Protein AF-A0A3D5M4T2-F1 (afdb_monomer_lite)

Structure (mmCIF, N/CA/C/O backbone):
data_AF-A0A3D5M4T2-F1
#
_entry.id   AF-A0A3D5M4T2-F1
#
loop_
_atom_site.group_PDB
_atom_site.id
_atom_site.type_symbol
_atom_site.label_atom_id
_atom_site.label_alt_id
_atom_site.label_comp_id
_atom_site.label_asym_id
_atom_site.label_entity_id
_atom_site.label_seq_id
_atom_site.pdbx_PDB_ins_code
_atom_site.Cartn_x
_atom_site.Cartn_y
_atom_site.Cartn_z
_atom_site.occupancy
_atom_site.B_iso_or_equiv
_atom_site.auth_seq_id
_atom_site.auth_comp_id
_atom_site.auth_asym_id
_atom_site.auth_atom_id
_atom_site.pdbx_PDB_model_num
ATOM 1 N N . MET A 1 1 ? -0.576 -13.511 14.371 1.00 52.09 1 MET A N 1
ATOM 2 C CA . MET A 1 1 ? -0.585 -13.101 12.954 1.00 52.09 1 MET A CA 1
ATOM 3 C C . MET A 1 1 ? -0.283 -14.323 12.122 1.00 52.09 1 MET A C 1
ATOM 5 O O . MET A 1 1 ? 0.607 -15.081 12.500 1.00 52.09 1 MET A O 1
ATOM 9 N N . LEU A 1 2 ? -1.062 -14.560 11.071 1.00 54.88 2 LEU A N 1
ATOM 10 C CA . LEU A 1 2 ? -0.732 -15.597 10.096 1.00 54.88 2 LEU A CA 1
ATOM 11 C C . LEU A 1 2 ? 0.499 -15.147 9.285 1.00 54.88 2 LEU A C 1
ATOM 13 O O . LEU A 1 2 ? 0.711 -13.941 9.142 1.00 54.88 2 LEU A O 1
ATOM 17 N N . PRO A 1 3 ? 1.316 -16.069 8.745 1.00 65.94 3 PRO A N 1
ATOM 18 C CA . PRO A 1 3 ? 2.359 -15.704 7.790 1.00 65.94 3 PRO A CA 1
ATOM 19 C C . PRO A 1 3 ? 1.747 -14.878 6.650 1.00 65.94 3 PRO A C 1
ATOM 21 O O . PRO A 1 3 ? 0.734 -15.295 6.091 1.00 65.94 3 PRO A O 1
ATOM 24 N N . GLY A 1 4 ? 2.331 -13.718 6.340 1.00 76.00 4 GLY A N 1
ATOM 25 C CA . GLY A 1 4 ? 1.833 -12.801 5.308 1.00 76.00 4 GLY A CA 1
ATOM 26 C C . GLY A 1 4 ? 0.813 -11.758 5.778 1.00 76.00 4 GLY A C 1
ATOM 27 O O . GLY A 1 4 ? 0.357 -10.962 4.968 1.00 76.00 4 GLY A O 1
ATOM 28 N N . GLU A 1 5 ? 0.468 -11.702 7.067 1.00 87.38 5 GLU A N 1
ATOM 29 C CA . GLU A 1 5 ? -0.221 -10.528 7.611 1.00 87.38 5 GLU A CA 1
ATOM 30 C C . GLU A 1 5 ? 0.780 -9.454 8.050 1.00 87.38 5 GLU A C 1
ATOM 32 O O . GLU A 1 5 ? 1.800 -9.749 8.678 1.00 87.38 5 GLU A O 1
ATOM 37 N N . SER A 1 6 ? 0.472 -8.194 7.759 1.00 87.50 6 SER A N 1
ATOM 38 C CA . SER A 1 6 ? 1.269 -7.041 8.181 1.00 87.50 6 SER A CA 1
ATOM 39 C C . SER A 1 6 ? 0.376 -5.971 8.795 1.00 87.50 6 SER A C 1
ATOM 41 O O . SER A 1 6 ? -0.687 -5.647 8.261 1.00 87.50 6 SER A O 1
ATOM 43 N N . ILE A 1 7 ? 0.811 -5.420 9.930 1.00 90.31 7 ILE A N 1
ATOM 44 C CA . ILE A 1 7 ? 0.190 -4.231 10.516 1.00 90.31 7 ILE A CA 1
ATOM 45 C C . ILE A 1 7 ? 0.591 -3.046 9.644 1.00 90.31 7 ILE A C 1
ATOM 47 O O . ILE A 1 7 ? 1.777 -2.778 9.481 1.00 90.31 7 ILE A O 1
ATOM 51 N N . LEU A 1 8 ? -0.402 -2.358 9.090 1.00 89.12 8 LEU A N 1
ATOM 52 C CA . LEU A 1 8 ? -0.186 -1.185 8.248 1.00 89.12 8 LEU A CA 1
ATOM 53 C C . LEU A 1 8 ? -0.033 0.083 9.088 1.00 89.12 8 LEU A C 1
ATOM 55 O O . LEU A 1 8 ? 0.817 0.921 8.813 1.00 89.12 8 LEU A O 1
ATOM 59 N N . GLY A 1 9 ? -0.873 0.228 10.112 1.00 87.81 9 GLY A N 1
ATOM 60 C CA . GLY A 1 9 ? -0.926 1.426 10.937 1.00 87.81 9 GLY A CA 1
ATOM 61 C C . GLY A 1 9 ? -2.236 1.544 11.704 1.00 87.81 9 GLY A C 1
ATOM 62 O O . GLY A 1 9 ? -3.040 0.609 11.745 1.00 87.81 9 GLY A O 1
ATOM 63 N N . VAL A 1 10 ? -2.437 2.708 12.317 1.00 89.12 10 VAL A N 1
ATOM 64 C CA . VAL A 1 10 ? -3.618 3.030 13.126 1.00 89.12 10 VAL A CA 1
ATOM 65 C C . VAL A 1 10 ? -4.400 4.168 12.460 1.00 89.12 10 VAL A C 1
ATOM 67 O O . VAL A 1 10 ? -3.805 5.083 11.893 1.00 89.12 10 VAL A O 1
ATOM 70 N N . SER A 1 11 ? -5.731 4.121 12.499 1.00 87.88 11 SER A N 1
ATOM 71 C CA . SER A 1 11 ? -6.603 5.216 12.056 1.00 87.88 11 SER A CA 1
ATOM 72 C C . SER A 1 11 ? -6.273 6.531 12.757 1.00 87.88 11 SER A C 1
ATOM 74 O O . SER A 1 11 ? -5.765 6.553 13.879 1.00 87.88 11 SER A O 1
ATOM 76 N N . GLN A 1 12 ? -6.587 7.648 12.100 1.00 83.00 12 GLN A N 1
ATOM 77 C CA . GLN A 1 12 ? -6.305 8.985 12.636 1.00 83.00 12 GLN A CA 1
ATOM 78 C C . GLN A 1 12 ? -6.991 9.230 13.992 1.00 83.00 12 GLN A C 1
ATOM 80 O O . GLN A 1 12 ? -6.431 9.874 14.875 1.00 83.00 12 GLN A O 1
ATOM 85 N N . ASP A 1 13 ? -8.188 8.673 14.171 1.00 88.25 13 ASP A N 1
ATOM 86 C CA . ASP A 1 13 ? -8.953 8.706 15.423 1.00 88.25 13 ASP A CA 1
ATOM 87 C C . ASP A 1 13 ? -8.462 7.695 16.483 1.00 88.25 13 ASP A C 1
ATOM 89 O O . ASP A 1 13 ? -9.030 7.616 17.569 1.00 88.25 13 ASP A O 1
ATOM 93 N N . GLN A 1 14 ? -7.410 6.925 16.183 1.00 88.81 14 GLN A N 1
ATOM 94 C CA . GLN A 1 14 ? -6.809 5.891 17.035 1.00 88.81 14 GLN A CA 1
ATOM 95 C C . GLN A 1 14 ? -7.740 4.731 17.423 1.00 88.81 14 GLN A C 1
ATOM 97 O O . GLN A 1 14 ? -7.434 3.938 18.318 1.00 88.81 14 GLN A O 1
ATOM 102 N N . THR A 1 15 ? -8.873 4.590 16.737 1.00 92.06 15 THR A N 1
ATOM 103 C CA . THR A 1 15 ? -9.872 3.559 17.049 1.00 92.06 15 THR A CA 1
ATOM 104 C C . THR A 1 15 ? -9.650 2.246 16.308 1.00 92.06 15 THR A C 1
ATOM 106 O O . THR A 1 15 ? -10.205 1.226 16.706 1.00 92.06 15 THR A O 1
ATOM 109 N N . THR A 1 16 ? -8.850 2.246 15.240 1.00 93.38 16 THR A N 1
ATOM 110 C CA . THR A 1 16 ? -8.720 1.106 14.328 1.00 93.38 16 THR A CA 1
ATOM 111 C C . THR A 1 16 ? -7.259 0.801 14.021 1.00 93.38 16 THR A C 1
ATOM 113 O O . THR A 1 16 ? -6.535 1.673 13.557 1.00 93.38 16 THR A O 1
ATOM 116 N N . ILE A 1 17 ? -6.830 -0.449 14.196 1.00 93.50 17 ILE A N 1
ATOM 117 C CA . ILE A 1 17 ? -5.589 -0.973 13.606 1.00 93.50 17 ILE A CA 1
ATOM 118 C C . ILE A 1 17 ? -5.924 -1.608 12.259 1.00 93.50 17 ILE A C 1
ATOM 120 O O . ILE A 1 17 ? -6.781 -2.491 12.179 1.00 93.50 17 ILE A O 1
ATOM 124 N N . TRP A 1 18 ? -5.220 -1.194 11.210 1.00 93.06 18 TRP A N 1
ATOM 125 C CA . TRP A 1 18 ? -5.350 -1.764 9.874 1.00 93.06 18 TRP A CA 1
ATOM 126 C C . TRP A 1 18 ? -4.336 -2.887 9.659 1.00 93.06 18 TRP A C 1
ATOM 128 O O . TRP A 1 18 ? -3.140 -2.725 9.907 1.00 93.06 18 TRP A O 1
ATOM 138 N N . ILE A 1 19 ? -4.825 -4.030 9.180 1.00 92.75 19 ILE A N 1
ATOM 139 C CA . ILE A 1 19 ? -4.025 -5.219 8.881 1.00 92.75 19 ILE A CA 1
ATOM 140 C C . ILE A 1 19 ? -4.235 -5.587 7.416 1.00 92.75 19 ILE A C 1
ATOM 142 O O . ILE A 1 19 ? -5.376 -5.723 6.968 1.00 92.75 19 ILE A O 1
ATOM 146 N N . ALA A 1 20 ? -3.135 -5.777 6.693 1.00 91.75 20 ALA A N 1
ATOM 147 C CA . ALA A 1 20 ? -3.128 -6.315 5.340 1.00 91.75 20 ALA A CA 1
ATOM 148 C C . ALA A 1 20 ? -2.763 -7.797 5.350 1.00 91.75 20 ALA A C 1
ATOM 150 O O . ALA A 1 20 ? -1.837 -8.194 6.052 1.00 91.75 20 ALA A O 1
ATOM 151 N N . ASP A 1 21 ? -3.449 -8.591 4.535 1.00 89.69 21 ASP A N 1
ATOM 152 C CA . ASP A 1 21 ? -3.005 -9.924 4.133 1.00 89.69 21 ASP A CA 1
ATOM 153 C C . ASP A 1 21 ? -2.340 -9.815 2.757 1.00 89.69 21 ASP A C 1
ATOM 155 O O . ASP A 1 21 ? -3.014 -9.663 1.737 1.00 89.69 21 ASP A O 1
ATOM 159 N N . SER A 1 22 ? -1.007 -9.850 2.743 1.00 80.94 22 SER A N 1
ATOM 160 C CA . SER A 1 22 ? -0.182 -9.715 1.539 1.00 80.94 22 SER A CA 1
ATOM 161 C C . SER A 1 22 ? -0.023 -11.026 0.766 1.00 80.94 22 SER A C 1
ATOM 163 O O . SER A 1 22 ? 0.652 -11.054 -0.265 1.00 80.94 22 SER A O 1
ATOM 165 N N . ARG A 1 23 ? -0.677 -12.113 1.200 1.00 83.12 23 ARG A N 1
ATOM 166 C CA . ARG A 1 23 ? -0.794 -13.350 0.414 1.00 83.12 23 ARG A CA 1
ATOM 167 C C . ARG A 1 23 ? -1.804 -13.138 -0.706 1.00 83.12 23 ARG A C 1
ATOM 169 O O . ARG A 1 23 ? -2.937 -13.617 -0.653 1.00 83.12 23 ARG A O 1
ATOM 176 N N . ILE A 1 24 ? -1.387 -12.398 -1.723 1.00 76.81 24 ILE A N 1
ATOM 177 C CA . ILE A 1 24 ? -2.196 -12.185 -2.916 1.00 76.81 24 ILE A CA 1
ATOM 178 C C . ILE A 1 24 ? -2.269 -13.519 -3.658 1.00 76.81 24 ILE A C 1
ATOM 180 O O . ILE A 1 24 ? -1.273 -14.031 -4.171 1.00 76.81 24 ILE A O 1
ATOM 184 N N . GLU A 1 25 ? -3.459 -14.114 -3.668 1.00 74.56 25 GLU A N 1
ATOM 185 C CA . GLU A 1 25 ? -3.706 -15.360 -4.383 1.00 74.56 25 GLU A CA 1
ATOM 186 C C . GLU A 1 25 ? -3.560 -15.133 -5.891 1.00 74.56 25 GLU A C 1
ATOM 188 O O . GLU A 1 25 ? -4.118 -14.186 -6.457 1.00 74.56 25 GLU A O 1
ATOM 193 N N . ARG A 1 26 ? -2.832 -16.039 -6.553 1.00 68.06 26 ARG A N 1
ATOM 194 C CA . ARG A 1 26 ? -2.628 -15.994 -8.003 1.00 68.06 26 ARG A CA 1
ATOM 195 C C . ARG A 1 26 ? -3.978 -15.926 -8.727 1.00 68.06 26 ARG A C 1
ATOM 197 O O . ARG A 1 26 ? -4.850 -16.757 -8.483 1.00 68.06 26 ARG A O 1
ATOM 204 N N . GLY A 1 27 ? -4.129 -14.950 -9.621 1.00 67.19 27 GLY A N 1
ATOM 205 C CA . GLY A 1 27 ? -5.331 -14.764 -10.439 1.00 67.19 27 GLY A CA 1
ATOM 206 C C . GLY A 1 27 ? -6.498 -14.058 -9.741 1.00 67.19 27 GLY A C 1
ATOM 207 O O . GLY A 1 27 ? -7.514 -13.823 -10.387 1.00 67.19 27 GLY A O 1
ATOM 208 N N . LYS A 1 28 ? -6.385 -13.704 -8.451 1.00 75.25 28 LYS A N 1
ATOM 209 C CA . LYS A 1 28 ? -7.388 -12.857 -7.782 1.00 75.25 28 LYS A CA 1
ATOM 210 C C . LYS A 1 28 ? -7.025 -11.375 -7.785 1.00 75.25 28 LYS A C 1
ATOM 212 O O . LYS A 1 28 ? -7.935 -10.560 -7.712 1.00 75.25 28 LYS A O 1
ATOM 217 N N . ASN A 1 29 ? -5.730 -11.045 -7.865 1.00 80.94 29 ASN A N 1
ATOM 218 C CA . ASN A 1 29 ? -5.187 -9.676 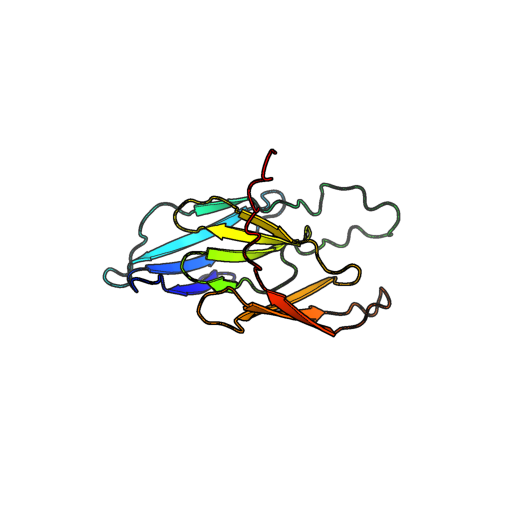-7.905 1.00 80.94 29 ASN A CA 1
ATOM 219 C C . ASN A 1 29 ? -5.876 -8.735 -6.905 1.00 80.94 29 ASN A C 1
ATOM 221 O O . ASN A 1 29 ? -6.165 -7.582 -7.204 1.00 80.94 29 ASN A O 1
ATOM 225 N N . GLU A 1 30 ? -6.175 -9.251 -5.715 1.00 87.44 30 GLU A N 1
ATOM 226 C CA . GLU A 1 30 ? -6.861 -8.517 -4.661 1.00 87.44 30 GLU A CA 1
ATOM 227 C C . GLU A 1 30 ? -5.972 -8.470 -3.424 1.00 87.44 30 GLU A C 1
ATOM 229 O O . GLU A 1 30 ? -5.412 -9.485 -2.999 1.00 87.44 30 GLU A O 1
ATOM 234 N N . LEU A 1 31 ? -5.875 -7.290 -2.822 1.00 88.88 31 LEU A N 1
ATOM 235 C CA . LEU A 1 31 ? -5.310 -7.127 -1.495 1.00 88.88 31 LEU A CA 1
ATOM 236 C C . LEU A 1 31 ? -6.447 -7.150 -0.475 1.00 88.88 31 LEU A C 1
ATOM 238 O O . LEU A 1 31 ? -7.428 -6.410 -0.591 1.00 88.88 31 LEU A O 1
ATOM 242 N N . ARG A 1 32 ? -6.322 -8.004 0.540 1.00 91.69 32 ARG A N 1
ATOM 243 C CA . ARG A 1 32 ? -7.317 -8.122 1.608 1.00 91.69 32 ARG A CA 1
ATOM 244 C C . ARG A 1 32 ? -6.889 -7.286 2.800 1.00 91.69 32 ARG A C 1
ATOM 246 O O . ARG A 1 32 ? -5.820 -7.507 3.362 1.00 91.69 32 ARG A O 1
ATOM 253 N N . ILE A 1 33 ? -7.749 -6.362 3.206 1.00 92.56 33 ILE A N 1
ATOM 254 C CA . ILE A 1 33 ? -7.535 -5.469 4.342 1.00 92.56 33 ILE A CA 1
ATOM 255 C C . ILE A 1 33 ? -8.630 -5.696 5.378 1.00 92.56 33 ILE A C 1
ATOM 257 O O . ILE A 1 33 ? -9.809 -5.810 5.045 1.00 92.56 33 ILE A O 1
ATOM 261 N N . ARG A 1 34 ? -8.257 -5.725 6.655 1.00 92.62 34 ARG A N 1
ATOM 262 C CA . ARG A 1 34 ? -9.210 -5.761 7.767 1.00 92.62 34 ARG A CA 1
ATOM 263 C C . ARG A 1 34 ? -8.844 -4.738 8.829 1.00 92.62 34 ARG A C 1
ATOM 265 O O . ARG A 1 34 ? -7.671 -4.557 9.146 1.00 92.62 34 ARG A O 1
ATOM 272 N N . GLY A 1 35 ? -9.864 -4.100 9.390 1.00 93.19 35 GLY A N 1
ATOM 273 C CA . GLY A 1 35 ? -9.726 -3.235 10.556 1.00 93.19 35 GLY A CA 1
ATOM 274 C C . GLY A 1 35 ? -10.014 -4.003 11.843 1.00 93.19 35 GLY A C 1
ATOM 275 O O . GLY A 1 35 ? -10.898 -4.870 11.872 1.00 93.19 35 GLY A O 1
ATOM 276 N N . ILE A 1 36 ? -9.275 -3.676 12.898 1.00 94.12 36 ILE A N 1
ATOM 277 C CA . ILE A 1 36 ? -9.477 -4.169 14.262 1.00 94.12 36 ILE A CA 1
ATOM 278 C C . ILE A 1 36 ? -9.727 -2.980 15.186 1.00 94.12 36 ILE A C 1
ATOM 280 O O . ILE A 1 36 ? -8.896 -2.079 15.242 1.00 94.12 36 ILE A O 1
ATOM 284 N N . ASP A 1 37 ? -10.846 -2.992 15.910 1.00 94.12 37 ASP A N 1
ATOM 285 C CA . ASP A 1 37 ? -11.160 -2.000 16.937 1.00 94.12 37 ASP A CA 1
ATOM 286 C C . ASP A 1 37 ? -10.133 -2.118 18.067 1.00 94.12 37 ASP A C 1
ATOM 288 O O . ASP A 1 37 ? -9.938 -3.198 18.630 1.00 94.12 37 ASP A O 1
ATOM 292 N N . THR A 1 38 ? -9.463 -1.018 18.396 1.00 92.31 38 THR A N 1
ATOM 293 C CA . THR A 1 38 ? -8.397 -0.985 19.407 1.00 92.31 38 THR A CA 1
ATOM 294 C C . THR A 1 38 ? -8.907 -1.178 20.832 1.00 92.31 38 THR A C 1
ATOM 296 O O . THR A 1 38 ? -8.142 -1.589 21.701 1.00 92.31 38 THR A O 1
ATOM 299 N N . ARG A 1 39 ? -10.191 -0.911 21.084 1.00 91.44 39 ARG A N 1
ATOM 300 C CA . ARG A 1 39 ? -10.828 -1.005 22.404 1.00 91.44 39 ARG A CA 1
ATOM 301 C C . ARG A 1 39 ? -11.346 -2.411 22.663 1.00 91.44 39 ARG A C 1
ATOM 303 O O . ARG A 1 39 ? -11.227 -2.915 23.775 1.00 91.44 39 ARG A O 1
ATOM 310 N N . GLU A 1 40 ? -11.921 -3.038 21.639 1.00 91.19 40 GLU A N 1
ATOM 311 C CA . GLU A 1 40 ? -12.536 -4.366 21.760 1.00 91.19 40 GLU A CA 1
ATOM 312 C C . GLU A 1 40 ? -11.640 -5.512 21.276 1.00 91.19 40 GLU A C 1
ATOM 314 O O . GLU A 1 40 ? -11.913 -6.674 21.580 1.00 91.19 40 GLU A O 1
ATOM 319 N N . GLY A 1 41 ? -10.603 -5.218 20.485 1.00 87.75 41 GLY A N 1
ATOM 320 C CA . GLY A 1 41 ? -9.757 -6.226 19.839 1.00 87.75 41 GLY A CA 1
ATOM 321 C C . GLY A 1 41 ? -10.490 -7.054 18.776 1.00 87.75 41 GLY A C 1
ATOM 322 O O . GLY A 1 41 ? -10.040 -8.144 18.418 1.00 87.75 41 GLY A O 1
ATOM 323 N N . LYS A 1 42 ? -11.635 -6.568 18.281 1.00 90.38 42 LYS A N 1
ATOM 324 C CA . LYS A 1 42 ? -12.510 -7.265 17.326 1.00 90.38 42 LYS A CA 1
ATOM 325 C C . LYS A 1 42 ? -12.495 -6.599 15.964 1.00 90.38 42 LYS A C 1
ATOM 327 O O . LYS A 1 42 ? -12.164 -5.428 15.839 1.00 90.38 42 LYS A O 1
ATOM 332 N N . SER A 1 43 ? -12.871 -7.342 14.928 1.00 90.12 43 SER A N 1
ATOM 333 C CA . SER A 1 43 ? -12.961 -6.758 13.592 1.00 90.12 43 SER A CA 1
ATOM 334 C C . SER A 1 43 ? -14.129 -5.776 13.491 1.00 90.12 43 SER A C 1
ATOM 336 O O . SER A 1 43 ? -15.230 -6.088 13.938 1.00 90.12 43 SER A O 1
ATOM 338 N N . ILE A 1 44 ? -13.884 -4.613 12.881 1.00 86.81 44 ILE A N 1
ATOM 339 C CA . ILE A 1 44 ? -14.884 -3.540 12.719 1.00 86.81 44 ILE A CA 1
ATOM 340 C C . ILE A 1 44 ? -15.853 -3.768 11.548 1.00 86.81 44 ILE A C 1
ATOM 342 O O . ILE A 1 44 ? -16.713 -2.930 11.289 1.00 86.81 44 ILE A O 1
ATOM 346 N N . GLY A 1 45 ? -15.723 -4.874 10.812 1.00 83.88 45 GLY A N 1
ATOM 347 C CA . GLY A 1 45 ? -16.551 -5.135 9.640 1.00 83.88 45 GLY A CA 1
ATOM 348 C C . GLY A 1 45 ? -16.047 -6.291 8.778 1.00 83.88 45 GLY A C 1
ATOM 349 O O . GLY A 1 45 ? -15.165 -7.045 9.199 1.00 83.88 45 GLY A O 1
ATOM 350 N N . PRO A 1 46 ? -16.613 -6.461 7.569 1.00 86.31 46 PRO A N 1
ATOM 351 C CA . PRO A 1 46 ? -16.110 -7.434 6.611 1.00 86.31 46 PRO A CA 1
ATOM 352 C C . PRO A 1 46 ? -14.698 -7.064 6.139 1.00 86.31 46 PRO A C 1
ATOM 354 O O . PRO A 1 46 ? -14.270 -5.914 6.217 1.00 86.31 46 PRO A O 1
ATOM 357 N N . VAL A 1 47 ? -13.985 -8.053 5.603 1.00 88.81 47 VAL A N 1
ATOM 358 C CA . VAL A 1 47 ? -12.696 -7.832 4.938 1.00 88.81 47 VAL A CA 1
ATOM 359 C C . VAL A 1 47 ? -12.913 -6.961 3.700 1.00 88.81 47 VAL A C 1
ATOM 361 O O . VAL A 1 47 ? -13.652 -7.344 2.789 1.00 88.81 47 VAL A O 1
ATOM 364 N N . THR A 1 48 ? -12.238 -5.816 3.659 1.00 89.69 48 THR A N 1
ATOM 365 C CA . THR A 1 48 ? -12.159 -4.951 2.483 1.00 89.69 48 THR A CA 1
ATOM 366 C C . THR A 1 48 ? -11.264 -5.618 1.444 1.00 89.69 48 THR A C 1
ATOM 368 O O . THR A 1 48 ? -10.161 -6.067 1.755 1.00 89.69 48 THR A O 1
ATOM 371 N N . ARG A 1 49 ? -11.736 -5.689 0.199 1.00 88.88 49 ARG A N 1
ATOM 372 C CA . ARG A 1 49 ? -10.977 -6.223 -0.937 1.00 88.88 49 ARG A CA 1
ATOM 373 C C . ARG A 1 49 ? -10.631 -5.073 -1.864 1.00 88.88 49 ARG A C 1
ATOM 375 O O . ARG A 1 49 ? -11.534 -4.435 -2.398 1.00 88.88 49 ARG A O 1
ATOM 382 N N . LEU A 1 50 ? -9.342 -4.804 -2.009 1.00 87.88 50 LEU A N 1
ATOM 383 C CA . LEU A 1 50 ? -8.832 -3.765 -2.890 1.00 87.88 50 LEU A CA 1
ATOM 384 C C . LEU A 1 50 ? -8.392 -4.429 -4.200 1.00 87.88 50 LEU A C 1
ATOM 386 O O . LEU A 1 50 ? -7.460 -5.239 -4.159 1.00 87.88 50 LEU A O 1
ATOM 390 N N . PRO A 1 51 ? -9.069 -4.161 -5.331 1.00 84.38 51 PRO A N 1
ATOM 391 C CA . PRO A 1 51 ? -8.638 -4.682 -6.620 1.00 84.38 51 PRO A CA 1
ATOM 392 C C . PRO A 1 51 ? -7.332 -3.994 -7.011 1.00 84.38 51 PRO A C 1
ATOM 394 O O . PRO A 1 51 ? -7.272 -2.771 -7.052 1.00 84.38 51 PRO A O 1
ATOM 397 N N . LEU A 1 52 ? -6.291 -4.771 -7.284 1.00 82.00 52 LEU A N 1
ATOM 398 C CA . LEU A 1 52 ? -5.018 -4.257 -7.769 1.00 82.00 52 LEU A CA 1
ATOM 399 C C . LEU A 1 52 ? -5.103 -4.176 -9.291 1.00 82.00 52 LEU A C 1
ATOM 401 O O . LEU A 1 52 ? -5.403 -5.173 -9.948 1.00 82.00 52 LEU A O 1
ATOM 405 N N . GLY A 1 53 ? -4.860 -2.993 -9.856 1.00 65.56 53 GLY A N 1
ATOM 406 C CA . GLY A 1 53 ? -5.118 -2.725 -11.277 1.00 65.56 53 GLY A CA 1
ATOM 407 C C . GLY A 1 53 ? -4.241 -3.471 -12.284 1.00 65.56 53 GLY A C 1
ATOM 408 O O . GLY A 1 53 ? -4.382 -3.233 -13.479 1.00 65.56 53 GLY A O 1
ATOM 409 N N . ALA A 1 54 ? -3.353 -4.362 -11.844 1.00 62.44 54 ALA A N 1
ATOM 410 C CA . ALA A 1 54 ? -2.460 -5.081 -12.733 1.00 62.44 54 ALA A CA 1
ATOM 411 C C . ALA A 1 54 ? -2.455 -6.583 -12.466 1.00 62.44 54 ALA A C 1
ATOM 413 O O . ALA A 1 54 ? -2.066 -7.052 -11.395 1.00 62.44 54 ALA A O 1
ATOM 414 N N . ASP A 1 55 ? -2.860 -7.325 -13.492 1.00 59.03 55 ASP A N 1
ATOM 415 C CA . ASP A 1 55 ? -2.644 -8.756 -13.574 1.00 59.03 55 ASP A CA 1
ATOM 416 C C . ASP A 1 55 ? -1.266 -9.011 -14.205 1.00 59.03 55 ASP A C 1
ATOM 418 O O . ASP A 1 55 ? -1.083 -8.679 -15.378 1.00 59.03 55 ASP A O 1
ATOM 422 N N . PRO A 1 56 ? -0.295 -9.625 -13.501 1.00 53.22 56 PRO A N 1
ATOM 423 C CA . PRO A 1 56 ? 0.972 -10.018 -14.117 1.00 53.22 56 PRO A CA 1
ATOM 424 C C . PRO A 1 56 ? 0.787 -11.035 -15.258 1.00 53.22 56 PRO A C 1
ATOM 426 O O . PRO A 1 56 ? 1.729 -11.288 -16.002 1.00 53.22 56 PRO A O 1
ATOM 429 N N . SER A 1 57 ? -0.407 -11.620 -15.417 1.00 52.56 57 SER A N 1
ATOM 430 C CA . SER A 1 57 ? -0.765 -12.493 -16.539 1.00 52.56 57 SER A CA 1
ATOM 431 C C . SER A 1 57 ? -1.510 -11.796 -17.694 1.00 52.56 57 SER A C 1
ATOM 433 O O . SER A 1 57 ? -1.841 -12.461 -18.674 1.00 52.56 57 SER A O 1
ATOM 435 N N . GLY A 1 58 ? -1.765 -10.481 -17.603 1.00 47.44 58 GLY A N 1
ATOM 436 C CA . GLY A 1 58 ? -2.712 -9.757 -18.465 1.00 47.44 58 GLY A CA 1
ATOM 437 C C . GLY A 1 58 ? -2.152 -8.956 -19.648 1.00 47.44 58 GLY A C 1
ATOM 438 O O . GLY A 1 58 ? -2.946 -8.513 -20.473 1.00 47.44 58 GLY A O 1
ATOM 439 N N . GLU A 1 59 ? -0.835 -8.789 -19.796 1.00 42.44 59 GLU A N 1
ATOM 440 C CA . GLU A 1 59 ? -0.247 -8.145 -20.982 1.00 42.44 59 GLU A CA 1
ATOM 441 C C . GLU A 1 59 ? 0.874 -8.982 -21.599 1.00 42.44 59 GLU A C 1
ATOM 443 O O . GLU A 1 59 ? 1.670 -9.631 -20.920 1.00 42.44 59 GLU A O 1
ATOM 448 N N . SER A 1 60 ? 0.907 -8.982 -22.932 1.00 39.19 60 SER A N 1
ATOM 449 C CA . SER A 1 60 ? 1.875 -9.689 -23.760 1.00 39.19 60 SER A CA 1
ATOM 450 C C . SER A 1 60 ? 3.285 -9.132 -23.553 1.00 39.19 60 SER A C 1
ATOM 452 O O . SER A 1 60 ? 3.727 -8.264 -24.308 1.00 39.19 60 SER A O 1
ATOM 454 N N . PHE A 1 61 ? 4.014 -9.670 -22.577 1.00 42.69 61 PHE A N 1
ATOM 455 C CA . PHE A 1 61 ? 5.475 -9.643 -22.569 1.00 42.69 61 PHE A CA 1
ATOM 456 C C . PHE A 1 61 ? 5.953 -10.430 -23.792 1.00 42.69 61 PHE A C 1
ATOM 458 O O . PHE A 1 61 ? 6.132 -11.648 -23.753 1.00 42.69 61 PHE A O 1
ATOM 465 N N . ARG A 1 62 ? 6.064 -9.749 -24.936 1.00 38.28 62 ARG A N 1
ATOM 466 C CA . ARG A 1 62 ? 6.747 -10.313 -26.095 1.00 38.28 62 ARG A CA 1
ATOM 467 C C . ARG A 1 62 ? 8.219 -10.478 -25.727 1.00 38.28 62 ARG A C 1
ATOM 469 O O . ARG A 1 62 ? 8.876 -9.510 -25.368 1.00 38.28 62 ARG A O 1
ATOM 476 N N . GLU A 1 63 ? 8.671 -11.721 -25.859 1.00 38.00 63 GLU A N 1
ATOM 477 C CA . GLU A 1 63 ? 10.072 -12.131 -25.984 1.00 38.00 63 GLU A CA 1
ATOM 478 C C . GLU A 1 63 ? 10.962 -11.913 -24.755 1.00 38.00 63 GLU A C 1
ATOM 480 O O . GLU A 1 63 ? 12.011 -11.292 -24.841 1.00 38.00 63 GLU A O 1
ATOM 485 N N . PHE A 1 64 ? 10.615 -12.536 -23.628 1.00 39.41 64 PHE A N 1
ATOM 486 C CA . PHE A 1 64 ? 11.645 -13.046 -22.720 1.00 39.41 64 PHE A CA 1
ATOM 487 C C . PHE A 1 64 ? 11.344 -14.514 -22.399 1.00 39.41 64 PHE A C 1
ATOM 489 O O . PHE A 1 64 ? 10.252 -14.866 -21.948 1.00 39.41 64 PHE A O 1
ATOM 496 N N . GLU A 1 65 ? 12.294 -15.392 -22.725 1.00 40.53 65 GLU A N 1
ATOM 497 C CA . GLU A 1 65 ? 12.231 -16.826 -22.446 1.00 40.53 65 GLU A CA 1
ATOM 498 C C . GLU A 1 65 ? 12.282 -17.073 -20.935 1.00 40.53 65 GLU A C 1
ATOM 500 O O . GLU A 1 65 ? 13.344 -17.101 -20.326 1.00 40.53 65 GLU A O 1
ATOM 505 N N . SER A 1 66 ? 11.093 -17.216 -20.355 1.00 42.19 66 SER A N 1
ATOM 506 C CA . SER A 1 66 ? 10.712 -17.882 -19.100 1.00 42.19 66 SER A CA 1
ATOM 507 C C . SER A 1 66 ? 9.548 -17.067 -18.533 1.00 42.19 66 SER A C 1
ATOM 509 O O . SER A 1 66 ? 9.698 -15.856 -18.371 1.00 42.19 66 SER A O 1
ATOM 511 N N . PRO A 1 67 ? 8.375 -17.655 -18.231 1.00 46.22 67 PRO A N 1
ATOM 512 C CA . PRO A 1 67 ? 7.322 -16.945 -17.519 1.00 46.22 67 PRO A CA 1
ATOM 513 C C . PRO A 1 67 ? 7.751 -16.792 -16.053 1.00 46.22 67 PRO A C 1
ATOM 515 O O . PRO A 1 67 ? 7.196 -17.428 -15.156 1.00 46.22 67 PRO A O 1
ATOM 518 N N . GLU A 1 68 ? 8.793 -15.997 -15.806 1.00 54.41 68 GLU A N 1
ATOM 519 C CA . GLU A 1 68 ? 9.180 -15.590 -14.467 1.00 54.41 68 GLU A CA 1
ATOM 520 C C . GLU A 1 68 ? 7.993 -14.845 -13.868 1.00 54.41 68 GLU A C 1
ATOM 522 O O . GLU A 1 68 ? 7.601 -13.775 -14.332 1.00 54.41 68 GLU A O 1
ATOM 527 N N . LEU A 1 69 ? 7.369 -15.453 -12.861 1.00 55.66 69 LEU A N 1
ATOM 528 C CA . LEU A 1 69 ? 6.243 -14.868 -12.151 1.00 55.66 69 LEU A CA 1
ATOM 529 C C . LEU A 1 69 ? 6.681 -13.521 -11.573 1.00 55.66 69 LEU A C 1
ATOM 531 O O . LEU A 1 69 ? 7.432 -13.472 -10.600 1.00 55.66 69 LEU A O 1
ATOM 535 N N . HIS A 1 70 ? 6.218 -12.430 -12.175 1.00 60.16 70 HIS A N 1
ATOM 536 C CA . HIS A 1 70 ? 6.467 -11.103 -11.641 1.00 60.16 70 HIS A CA 1
ATOM 537 C C . HIS A 1 70 ? 5.648 -10.915 -10.357 1.00 60.16 70 HIS A C 1
ATOM 539 O O . HIS A 1 70 ? 4.450 -11.226 -10.338 1.00 60.16 70 HIS A O 1
ATOM 545 N N . PRO A 1 71 ? 6.270 -10.449 -9.260 1.00 67.19 71 PRO A N 1
ATOM 546 C CA . PRO A 1 71 ? 5.544 -10.191 -8.028 1.00 67.19 71 PRO A CA 1
ATOM 547 C C . PRO A 1 71 ? 4.547 -9.051 -8.251 1.00 67.19 71 PRO A C 1
ATOM 549 O O . PRO A 1 71 ? 4.893 -8.026 -8.823 1.00 67.19 71 PRO A O 1
ATOM 552 N N . ILE A 1 72 ? 3.305 -9.225 -7.788 1.00 77.31 72 ILE A N 1
ATOM 553 C CA . ILE A 1 72 ? 2.232 -8.226 -7.958 1.00 77.31 72 ILE A CA 1
ATOM 554 C C . ILE A 1 72 ? 2.569 -6.926 -7.222 1.00 77.31 72 ILE A C 1
ATOM 556 O O . ILE A 1 72 ? 2.282 -5.839 -7.722 1.00 77.31 72 ILE A O 1
ATOM 560 N N . LEU A 1 73 ? 3.177 -7.049 -6.038 1.00 82.50 73 LEU A N 1
ATOM 561 C CA . LEU A 1 73 ? 3.697 -5.925 -5.274 1.00 82.50 73 LEU A CA 1
ATOM 562 C C . LEU A 1 73 ? 5.187 -5.772 -5.550 1.00 82.50 73 LEU A C 1
ATOM 564 O O . LEU A 1 73 ? 5.959 -6.709 -5.346 1.00 82.50 73 LEU A O 1
ATOM 568 N N . LEU A 1 74 ? 5.586 -4.575 -5.958 1.00 81.25 74 LEU A N 1
ATOM 569 C CA . LEU A 1 74 ? 6.980 -4.229 -6.222 1.00 81.25 74 LEU A CA 1
ATOM 570 C C . LEU A 1 74 ? 7.613 -3.453 -5.056 1.00 81.25 74 LEU A C 1
ATOM 572 O O . LEU A 1 74 ? 8.668 -2.844 -5.201 1.00 81.25 74 LEU A O 1
ATOM 576 N N . GLY A 1 75 ? 6.979 -3.463 -3.885 1.00 81.44 75 GLY A N 1
ATOM 577 C CA . GLY A 1 75 ? 7.433 -2.691 -2.738 1.00 81.44 75 GLY A CA 1
ATOM 578 C C . GLY A 1 75 ? 6.594 -2.884 -1.486 1.00 81.44 75 GLY A C 1
ATOM 579 O O . GLY A 1 75 ? 5.599 -3.612 -1.483 1.00 81.44 75 GLY A O 1
ATOM 580 N N . ASP A 1 76 ? 6.987 -2.171 -0.435 1.00 84.69 76 ASP A N 1
ATOM 581 C CA . ASP A 1 76 ? 6.243 -2.122 0.819 1.00 84.69 76 ASP A CA 1
ATOM 582 C C . ASP A 1 76 ? 5.050 -1.170 0.706 1.00 84.69 76 ASP A C 1
ATOM 584 O O . ASP A 1 76 ? 5.159 -0.056 0.187 1.00 84.69 76 ASP A O 1
ATOM 588 N N . MET A 1 77 ? 3.905 -1.596 1.235 1.00 87.62 77 MET A N 1
ATOM 589 C CA . MET A 1 77 ? 2.721 -0.746 1.336 1.00 87.62 77 MET A CA 1
ATOM 590 C C . MET A 1 77 ? 2.924 0.317 2.412 1.00 87.62 77 MET A C 1
ATOM 592 O O . MET A 1 77 ? 3.471 0.027 3.475 1.00 87.62 77 MET A O 1
ATOM 596 N N . GLN A 1 78 ? 2.424 1.525 2.164 1.00 86.06 78 GLN A N 1
ATOM 597 C CA . GLN A 1 78 ? 2.550 2.640 3.100 1.00 86.06 78 GLN A CA 1
ATOM 598 C C . GLN A 1 78 ? 1.186 3.214 3.457 1.00 86.06 78 GLN A C 1
ATOM 600 O O . GLN A 1 78 ? 0.352 3.470 2.587 1.00 86.06 78 GLN A O 1
ATOM 605 N N . TYR A 1 79 ? 0.958 3.410 4.750 1.00 86.19 79 TYR A N 1
ATOM 606 C CA . TYR A 1 79 ? -0.315 3.863 5.290 1.00 86.19 79 TYR A CA 1
ATOM 607 C C . TYR A 1 79 ? -0.233 5.322 5.758 1.00 86.19 79 TYR A C 1
ATOM 609 O O . TYR A 1 79 ? 0.655 5.683 6.526 1.00 86.19 79 TYR A O 1
ATOM 617 N N . PHE A 1 80 ? -1.193 6.145 5.325 1.00 82.19 80 PHE A N 1
ATOM 618 C CA . PHE A 1 80 ? -1.268 7.578 5.616 1.00 82.19 80 PHE A CA 1
ATOM 619 C C . PHE A 1 80 ? -2.725 7.999 5.811 1.00 82.19 80 PHE A C 1
ATOM 621 O O . PHE A 1 80 ? -3.486 8.015 4.849 1.00 82.19 80 PHE A O 1
ATOM 628 N N . ASN A 1 81 ? -3.122 8.386 7.027 1.00 80.75 81 ASN A N 1
ATOM 629 C CA . ASN A 1 81 ? -4.429 9.008 7.307 1.00 80.75 81 ASN A CA 1
ATOM 630 C C . ASN A 1 81 ? -5.621 8.304 6.616 1.00 80.75 81 ASN A C 1
ATOM 632 O O . ASN A 1 81 ? -6.282 8.882 5.755 1.00 80.75 81 ASN A O 1
ATOM 636 N N . ASP A 1 82 ? -5.868 7.035 6.960 1.00 85.19 82 ASP A N 1
ATOM 637 C CA . ASP A 1 82 ? -6.8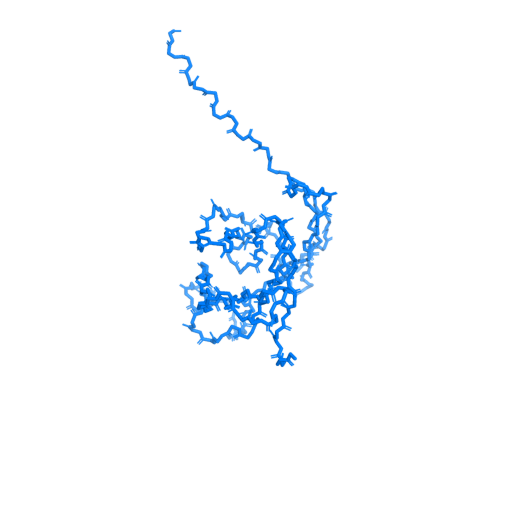99 6.165 6.362 1.00 85.19 82 ASP A CA 1
ATOM 638 C C . ASP A 1 82 ? -6.721 5.856 4.858 1.00 85.19 82 ASP A C 1
ATOM 640 O O . ASP A 1 82 ? -7.585 5.225 4.238 1.00 85.19 82 ASP A O 1
ATOM 644 N N . ARG A 1 83 ? -5.588 6.240 4.264 1.00 85.69 83 ARG A N 1
ATOM 645 C CA . ARG A 1 83 ? -5.195 5.889 2.899 1.00 85.69 83 ARG A CA 1
ATOM 646 C C . ARG A 1 83 ? -4.050 4.890 2.902 1.00 85.69 83 ARG A C 1
ATOM 648 O O . ARG A 1 83 ? -3.184 4.910 3.771 1.00 85.69 83 ARG A O 1
ATOM 655 N N . LEU A 1 84 ? -4.043 4.029 1.899 1.00 88.62 84 LEU A N 1
ATOM 656 C CA . LEU A 1 84 ? -3.004 3.047 1.650 1.00 88.62 84 LEU A CA 1
ATOM 657 C C . LEU A 1 84 ? -2.424 3.299 0.264 1.00 88.62 84 LEU A C 1
ATOM 659 O O . LEU A 1 84 ? -3.156 3.249 -0.722 1.00 88.62 84 LEU A O 1
ATOM 663 N N . MET A 1 85 ? -1.124 3.551 0.195 1.00 87.69 85 MET A N 1
ATOM 664 C CA . MET A 1 85 ? -0.378 3.527 -1.053 1.00 87.69 85 MET A CA 1
ATOM 665 C C . MET A 1 85 ? 0.157 2.116 -1.283 1.00 87.69 85 MET A C 1
ATOM 667 O O . MET A 1 85 ? 0.849 1.555 -0.428 1.00 87.69 85 MET A O 1
ATOM 671 N N . VAL A 1 86 ? -0.174 1.551 -2.440 1.00 87.50 86 VAL A N 1
ATOM 672 C CA . VAL A 1 86 ? 0.171 0.186 -2.831 1.00 87.50 86 VAL A CA 1
ATOM 673 C C . VAL A 1 86 ? 1.072 0.227 -4.073 1.00 87.50 86 VAL A C 1
ATOM 675 O O . VAL A 1 86 ? 0.626 0.676 -5.130 1.00 87.50 86 VAL A O 1
ATOM 678 N N . PRO A 1 87 ? 2.333 -0.229 -3.976 1.00 84.50 87 PRO A N 1
ATOM 679 C CA . PRO A 1 87 ? 3.240 -0.342 -5.117 1.00 84.50 87 PRO A CA 1
ATOM 680 C C . PRO A 1 87 ? 2.936 -1.609 -5.931 1.00 84.50 87 PRO A C 1
ATOM 682 O O . PRO A 1 87 ? 3.439 -2.686 -5.622 1.00 84.50 87 PRO A O 1
ATOM 685 N N . THR A 1 88 ? 2.106 -1.495 -6.965 1.00 81.12 88 THR A N 1
ATOM 686 C CA . THR A 1 88 ? 1.726 -2.602 -7.869 1.00 81.12 88 THR A CA 1
ATOM 687 C C . THR A 1 88 ? 2.636 -2.671 -9.092 1.00 81.12 88 THR A C 1
ATOM 689 O O . THR A 1 88 ? 3.365 -1.723 -9.346 1.00 81.12 88 THR A O 1
ATOM 692 N N . VAL A 1 89 ? 2.564 -3.710 -9.928 1.00 76.69 89 VAL A N 1
ATOM 693 C CA . VAL A 1 89 ? 3.320 -3.725 -11.201 1.00 76.69 89 VAL A CA 1
ATOM 694 C C . VAL A 1 89 ? 2.909 -2.627 -12.199 1.00 76.69 89 VAL A C 1
ATOM 696 O O . VAL A 1 89 ? 3.744 -2.212 -12.995 1.00 76.69 89 VAL A O 1
ATOM 699 N N . ALA A 1 90 ? 1.679 -2.096 -12.140 1.00 74.50 90 ALA A N 1
ATOM 700 C CA . ALA A 1 90 ? 1.267 -0.957 -12.980 1.00 74.50 90 ALA A CA 1
ATOM 701 C C . ALA A 1 90 ? 1.780 0.400 -12.470 1.00 74.50 90 ALA A C 1
ATOM 703 O O . ALA A 1 90 ? 1.725 1.395 -13.193 1.00 74.50 90 ALA A O 1
ATOM 704 N N . GLY A 1 91 ? 2.253 0.464 -11.225 1.00 78.75 91 GLY A N 1
ATOM 705 C CA . GLY A 1 91 ? 2.607 1.718 -10.573 1.00 78.75 91 GLY A CA 1
ATOM 706 C C . GLY A 1 91 ? 2.120 1.806 -9.134 1.00 78.75 91 GLY A C 1
ATOM 707 O O . GLY A 1 91 ? 1.695 0.820 -8.527 1.00 78.75 91 GLY A O 1
ATOM 708 N N . LEU A 1 92 ? 2.165 3.017 -8.592 1.00 82.00 92 LEU A N 1
ATOM 709 C CA . LEU A 1 92 ? 1.698 3.335 -7.248 1.00 82.00 92 LEU A CA 1
ATOM 710 C C . LEU A 1 92 ? 0.209 3.681 -7.285 1.00 82.00 92 LEU A C 1
ATOM 712 O O . LEU A 1 92 ? -0.184 4.619 -7.980 1.00 82.00 92 LEU A O 1
ATOM 716 N N . GLU A 1 93 ? -0.605 2.958 -6.519 1.00 84.38 93 GLU A N 1
ATOM 717 C CA . GLU A 1 93 ? -2.046 3.196 -6.408 1.00 84.38 93 GLU A CA 1
ATOM 718 C C . GLU A 1 93 ? -2.436 3.603 -4.986 1.00 84.38 93 GLU A C 1
ATOM 720 O O . GLU A 1 93 ? -1.987 3.011 -4.004 1.00 84.38 93 GLU A O 1
ATOM 725 N N . TRP A 1 94 ? -3.302 4.610 -4.872 1.00 86.25 94 TRP A N 1
ATOM 726 C CA . TRP A 1 94 ? -3.850 5.062 -3.595 1.00 86.25 94 TRP A CA 1
ATOM 727 C C . TRP A 1 94 ? -5.255 4.528 -3.369 1.00 86.25 94 TRP A C 1
ATOM 729 O O . TRP A 1 94 ? -6.150 4.837 -4.153 1.00 86.25 94 TRP A O 1
ATOM 739 N N . PHE A 1 95 ? -5.465 3.847 -2.245 1.00 88.19 95 PHE A N 1
ATOM 740 C CA . PHE A 1 95 ? -6.767 3.375 -1.784 1.00 88.19 95 PHE A CA 1
ATOM 741 C C . PHE A 1 95 ? -7.196 4.084 -0.510 1.00 88.19 95 PHE A C 1
ATOM 743 O O . PHE A 1 95 ? -6.404 4.260 0.411 1.00 88.19 95 PHE A O 1
ATOM 750 N N . HIS A 1 96 ? -8.473 4.430 -0.411 1.00 86.81 96 HIS A N 1
ATOM 751 C CA . HIS A 1 96 ? -9.067 4.905 0.832 1.00 86.81 96 HIS A CA 1
ATOM 752 C C . HIS A 1 96 ? -9.699 3.726 1.584 1.00 86.81 96 HIS A C 1
ATOM 754 O O . HIS A 1 96 ? -10.677 3.143 1.117 1.00 86.81 96 HIS A O 1
ATOM 760 N N . LEU A 1 97 ? -9.164 3.354 2.750 1.00 85.19 97 LEU A N 1
ATOM 761 C CA . LEU A 1 97 ? -9.509 2.086 3.414 1.00 85.19 97 LEU A CA 1
ATOM 762 C C . LEU A 1 97 ? -10.956 2.023 3.918 1.00 85.19 97 LEU A C 1
ATOM 764 O O . LEU A 1 97 ? -11.548 0.945 3.942 1.00 85.19 97 LEU A O 1
ATOM 768 N N . LYS A 1 98 ? -11.548 3.171 4.273 1.00 80.81 98 LYS A N 1
ATOM 769 C CA . LYS A 1 98 ? -12.949 3.244 4.725 1.00 80.81 98 LYS A CA 1
ATOM 770 C C . LYS A 1 98 ? -13.961 3.117 3.581 1.00 80.81 98 LYS A C 1
ATOM 772 O O . LYS A 1 98 ? -15.056 2.619 3.805 1.00 80.81 98 LYS A O 1
ATOM 777 N N . SER A 1 99 ? -13.623 3.580 2.375 1.00 81.00 99 SER A N 1
ATOM 778 C CA . SER A 1 99 ? -14.549 3.596 1.226 1.00 81.00 99 SER A CA 1
ATOM 779 C C . SER A 1 99 ? -14.214 2.558 0.154 1.00 81.00 99 SER A C 1
ATOM 781 O O . SER A 1 99 ? -15.041 2.310 -0.715 1.00 81.00 99 SER A O 1
ATOM 783 N N . GLY A 1 100 ? -13.013 1.973 0.180 1.00 76.38 100 GLY A N 1
ATOM 784 C CA . GLY A 1 100 ? -12.517 1.038 -0.836 1.00 76.38 100 GLY A CA 1
ATOM 785 C C . GLY A 1 100 ? -12.212 1.680 -2.195 1.00 76.38 100 GLY A C 1
ATOM 786 O O . GLY A 1 100 ? -11.817 0.984 -3.123 1.00 76.38 100 GLY A O 1
ATOM 787 N N . THR A 1 101 ? -12.391 2.994 -2.330 1.00 81.25 101 THR A N 1
ATOM 788 C CA . THR A 1 101 ? -12.182 3.734 -3.581 1.00 81.25 101 THR A CA 1
ATOM 789 C C . THR A 1 101 ? -10.700 3.986 -3.830 1.00 81.25 101 THR A C 1
ATOM 791 O O . THR A 1 101 ? -9.987 4.343 -2.885 1.00 81.25 101 THR A O 1
ATOM 794 N N . SER A 1 102 ? -10.261 3.900 -5.088 1.00 82.38 102 SER A N 1
ATOM 795 C CA . SER A 1 102 ? -8.931 4.349 -5.503 1.00 82.38 102 SER A CA 1
ATOM 796 C C . SER A 1 102 ? -8.951 5.743 -6.138 1.00 82.38 102 SER A C 1
ATOM 798 O O . SER A 1 102 ? -9.976 6.193 -6.653 1.00 82.38 102 SER A O 1
ATOM 800 N N . LEU A 1 103 ? -7.839 6.474 -6.004 1.00 68.88 103 LEU A N 1
ATOM 801 C CA . LEU A 1 103 ? -7.749 7.904 -6.342 1.00 68.88 103 LEU A CA 1
ATOM 802 C C . LEU A 1 103 ? -6.881 8.192 -7.577 1.00 68.88 103 LEU A C 1
ATOM 804 O O . LEU A 1 103 ? -7.215 9.097 -8.341 1.00 68.88 103 LEU A O 1
ATOM 808 N N . LYS A 1 104 ? -5.767 7.467 -7.775 1.00 66.06 104 LYS A N 1
ATOM 809 C CA . LYS A 1 104 ? -4.831 7.690 -8.893 1.00 66.06 104 LYS A CA 1
ATOM 810 C C . LYS A 1 104 ? -3.793 6.568 -9.007 1.00 66.06 104 LYS A C 1
ATOM 812 O O . LYS A 1 104 ? -3.305 6.104 -7.978 1.00 66.06 104 LYS A O 1
ATOM 817 N N . PHE A 1 105 ? -3.403 6.242 -10.241 1.00 70.31 105 PHE A N 1
ATOM 818 C CA . PHE A 1 105 ? -2.163 5.528 -10.555 1.00 70.31 105 PHE A CA 1
ATOM 819 C C . PHE A 1 105 ? -1.050 6.521 -10.895 1.00 70.31 105 PHE A C 1
ATOM 821 O O . PHE A 1 105 ? -1.236 7.414 -11.726 1.00 70.31 105 PHE A O 1
ATOM 828 N N . LEU A 1 106 ? 0.111 6.356 -10.270 1.00 72.94 106 LEU A N 1
ATOM 829 C CA . LEU A 1 106 ? 1.363 6.970 -10.704 1.00 72.94 106 LEU A CA 1
ATOM 830 C C . LEU A 1 106 ? 2.207 5.877 -11.347 1.00 72.94 106 LEU A C 1
ATOM 832 O O . LEU A 1 106 ? 2.448 4.850 -10.719 1.00 72.94 106 LEU A O 1
ATOM 836 N N . THR A 1 107 ? 2.637 6.079 -12.590 1.00 72.25 107 THR A N 1
ATOM 837 C CA . THR A 1 107 ? 3.521 5.128 -13.272 1.00 72.25 107 THR A CA 1
ATOM 838 C C . THR A 1 107 ? 4.817 4.971 -12.493 1.00 72.25 107 THR A C 1
ATOM 840 O O . THR A 1 107 ? 5.332 5.951 -11.946 1.00 72.25 107 THR A O 1
ATOM 843 N N . TRP A 1 108 ? 5.384 3.765 -12.498 1.00 73.81 108 TRP A N 1
ATOM 844 C CA . TRP A 1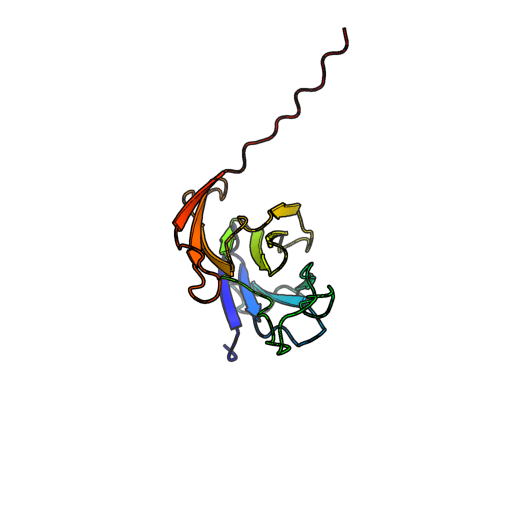 108 ? 6.771 3.621 -12.080 1.00 73.81 108 TRP A CA 1
ATOM 845 C C . TRP A 1 108 ? 7.675 4.504 -12.945 1.00 73.81 108 TRP A C 1
ATOM 847 O O . TRP A 1 108 ? 7.417 4.675 -14.140 1.00 73.81 108 TRP A O 1
ATOM 857 N N . PRO A 1 109 ? 8.750 5.048 -12.368 1.00 66.62 109 PRO A N 1
ATOM 858 C CA . PRO A 1 109 ? 9.834 5.636 -13.137 1.00 66.62 109 PRO A CA 1
ATOM 859 C C . PRO A 1 109 ? 10.341 4.628 -14.174 1.00 66.62 109 PRO A C 1
ATOM 861 O O . PRO A 1 109 ? 10.372 3.430 -13.897 1.00 66.62 109 PRO A O 1
ATOM 864 N N . HIS A 1 110 ? 10.723 5.118 -15.357 1.00 58.84 110 HIS A N 1
ATOM 865 C CA . HIS A 1 110 ? 10.950 4.345 -16.595 1.00 58.84 110 HIS A CA 1
ATOM 866 C C . HIS A 1 110 ? 11.933 3.154 -16.465 1.00 58.84 110 HIS A C 1
ATOM 868 O O . HIS A 1 110 ? 11.979 2.289 -17.332 1.00 58.84 110 HIS A O 1
ATOM 874 N N . GLU A 1 111 ? 12.695 3.081 -15.373 1.00 65.00 111 GLU A N 1
ATOM 875 C CA . GLU A 1 111 ? 13.726 2.069 -15.108 1.00 65.00 111 GLU A CA 1
ATOM 876 C C . GLU A 1 111 ? 13.532 1.317 -13.774 1.00 65.00 111 GLU A C 1
ATOM 878 O O . GLU A 1 111 ? 14.369 0.503 -13.377 1.00 65.00 111 GLU A O 1
ATOM 883 N N . SER A 1 112 ? 12.452 1.600 -13.042 1.00 70.12 112 SER A N 1
ATOM 884 C CA . SER A 1 112 ? 12.207 1.006 -11.729 1.00 70.12 112 SER A CA 1
ATOM 885 C C . SER A 1 112 ? 11.562 -0.373 -11.855 1.00 70.12 112 SER A C 1
ATOM 887 O O . SER A 1 112 ? 10.558 -0.544 -12.544 1.00 70.12 112 SER A O 1
ATOM 889 N N . THR A 1 113 ? 12.104 -1.354 -11.135 1.00 74.50 113 THR A N 1
ATOM 890 C CA . THR A 1 113 ? 11.465 -2.667 -10.931 1.00 74.50 113 THR A CA 1
ATOM 891 C C . THR A 1 113 ? 10.760 -2.754 -9.580 1.00 74.50 113 THR A C 1
ATOM 893 O O . THR A 1 113 ? 10.403 -3.841 -9.125 1.00 74.50 113 THR A O 1
ATOM 896 N N . GLY A 1 114 ? 10.567 -1.608 -8.925 1.00 79.62 114 GLY A N 1
ATOM 897 C CA . GLY A 1 114 ? 10.015 -1.518 -7.588 1.00 79.62 114 GLY A CA 1
ATOM 898 C C . GLY A 1 114 ? 10.824 -0.639 -6.655 1.00 79.62 114 GLY A C 1
ATOM 899 O O . GLY A 1 114 ? 11.829 -0.028 -7.022 1.00 79.62 114 GLY A O 1
ATOM 900 N N . GLY A 1 115 ? 10.401 -0.589 -5.401 1.00 80.62 115 GLY A N 1
ATOM 901 C CA . GLY A 1 115 ? 11.068 0.226 -4.405 1.00 80.62 115 GLY A CA 1
ATOM 902 C C . GLY A 1 115 ? 10.377 0.243 -3.056 1.00 80.62 115 GLY A C 1
ATOM 903 O O . GLY A 1 115 ? 9.288 -0.295 -2.883 1.00 80.62 115 GLY A O 1
ATOM 904 N N . SER A 1 116 ? 11.024 0.891 -2.097 1.00 81.81 116 SER A N 1
ATOM 905 C CA . SER A 1 116 ? 10.428 1.180 -0.796 1.00 81.81 116 SER A CA 1
ATOM 906 C C . SER A 1 116 ? 10.016 2.642 -0.765 1.00 81.81 116 SER A C 1
ATOM 908 O O . SER A 1 116 ? 10.806 3.529 -1.098 1.00 81.81 116 SER A O 1
ATOM 910 N N . ILE A 1 117 ? 8.773 2.884 -0.367 1.00 80.38 117 ILE A N 1
ATOM 911 C CA . ILE A 1 117 ? 8.219 4.226 -0.224 1.00 80.38 117 ILE A CA 1
ATOM 912 C C . ILE A 1 117 ? 8.255 4.595 1.254 1.00 80.38 117 ILE A C 1
ATOM 914 O O . ILE A 1 117 ? 8.037 3.730 2.100 1.00 80.38 117 ILE A O 1
ATOM 918 N N . PHE A 1 118 ? 8.509 5.857 1.580 1.00 80.56 118 PHE A N 1
ATOM 919 C CA . PHE A 1 118 ? 8.473 6.323 2.961 1.00 80.56 118 PHE A CA 1
ATOM 920 C C . PHE A 1 118 ? 7.906 7.745 3.066 1.00 80.56 118 PHE A C 1
ATOM 922 O O . PHE A 1 118 ? 8.168 8.578 2.192 1.00 80.56 118 PHE A O 1
ATOM 929 N N . PRO A 1 119 ? 7.126 8.040 4.125 1.00 76.75 119 PRO A N 1
ATOM 930 C CA . PRO A 1 119 ? 6.692 9.401 4.418 1.00 76.75 119 PRO A CA 1
ATOM 931 C C . PRO A 1 119 ? 7.898 10.319 4.590 1.00 76.75 119 PRO A C 1
ATOM 933 O O . PRO A 1 119 ? 8.803 10.011 5.367 1.00 76.75 119 PRO A O 1
ATOM 936 N N . ILE A 1 120 ? 7.872 11.470 3.924 1.00 83.62 120 ILE A N 1
ATOM 937 C CA . ILE A 1 120 ? 8.710 12.616 4.299 1.00 83.62 120 ILE A CA 1
ATOM 938 C C . ILE A 1 120 ? 7.893 13.561 5.183 1.00 83.62 120 ILE A C 1
ATOM 940 O O . ILE A 1 120 ? 8.415 14.090 6.164 1.00 83.62 120 ILE A O 1
ATOM 944 N N . SER A 1 121 ? 6.597 13.710 4.890 1.00 78.31 121 SER A N 1
ATOM 945 C CA . SER A 1 121 ? 5.666 14.520 5.672 1.00 78.31 121 SER A CA 1
ATOM 946 C C . SER A 1 121 ? 4.597 13.677 6.384 1.00 78.31 121 SER A C 1
ATOM 948 O O . SER A 1 121 ? 4.182 12.611 5.925 1.00 78.31 121 SER A O 1
ATOM 950 N N . ASN A 1 122 ? 4.104 14.183 7.520 1.00 71.94 122 ASN A N 1
ATOM 951 C CA . ASN A 1 122 ? 3.057 13.523 8.318 1.00 71.94 122 ASN A CA 1
ATOM 952 C C . ASN A 1 122 ? 1.656 13.613 7.686 1.00 71.94 122 ASN A C 1
ATOM 954 O O . ASN A 1 122 ? 0.758 12.847 8.033 1.00 71.94 122 ASN A O 1
ATOM 958 N N . ASP A 1 123 ? 1.444 14.572 6.787 1.00 71.50 123 ASP A N 1
ATOM 959 C CA . ASP A 1 123 ? 0.180 14.779 6.072 1.00 71.50 123 ASP A CA 1
ATOM 960 C C . ASP A 1 123 ? 0.076 13.946 4.779 1.00 71.50 123 ASP A C 1
ATOM 962 O O . ASP A 1 123 ? -0.958 13.978 4.106 1.00 71.50 123 ASP A O 1
ATOM 966 N N . GLY A 1 124 ? 1.123 13.178 4.449 1.00 69.94 124 GLY A N 1
ATOM 967 C CA . GLY A 1 124 ? 1.185 12.327 3.262 1.00 69.94 124 GLY A CA 1
ATOM 968 C C . GLY A 1 124 ? 1.257 13.103 1.947 1.00 69.94 124 GLY A C 1
ATOM 969 O O . GLY A 1 124 ? 0.994 12.520 0.900 1.00 69.94 124 GLY A O 1
ATOM 970 N N . GLN A 1 125 ? 1.565 14.404 1.993 1.00 75.25 125 GLN A N 1
ATOM 971 C CA . GLN A 1 125 ? 1.734 15.232 0.798 1.00 75.25 125 GLN A CA 1
ATOM 972 C C . GLN A 1 125 ? 3.117 15.078 0.165 1.00 75.25 125 GLN A C 1
ATOM 974 O O . GLN A 1 125 ? 3.261 15.346 -1.024 1.00 75.25 125 GLN A O 1
ATOM 979 N N . GLU A 1 126 ? 4.116 14.638 0.935 1.00 79.94 126 GLU A N 1
ATOM 980 C CA . GLU A 1 126 ? 5.484 14.422 0.474 1.00 79.94 126 GLU A CA 1
ATOM 981 C C . GLU A 1 126 ? 5.966 13.024 0.863 1.00 79.94 126 GLU A C 1
ATOM 983 O O . GLU A 1 126 ? 5.887 12.604 2.025 1.00 79.94 126 GLU A O 1
ATOM 988 N N . TRP A 1 127 ? 6.508 12.297 -0.109 1.00 80.19 127 TRP A N 1
ATOM 989 C CA . TRP A 1 127 ? 7.057 10.965 0.107 1.00 80.19 127 TRP A CA 1
ATOM 990 C C . TRP A 1 127 ? 8.337 10.758 -0.691 1.00 80.19 127 TRP A C 1
ATOM 992 O O . TRP A 1 127 ? 8.524 11.289 -1.786 1.00 80.19 127 TRP A O 1
ATOM 1002 N N . GLY A 1 128 ? 9.235 9.977 -0.103 1.00 80.81 128 GLY A N 1
ATOM 1003 C CA . GLY A 1 128 ? 10.445 9.515 -0.753 1.00 80.81 128 GLY A CA 1
ATOM 1004 C C . GLY A 1 128 ? 10.231 8.125 -1.333 1.00 80.81 128 GLY A C 1
ATOM 1005 O O . GLY A 1 128 ? 9.531 7.301 -0.742 1.00 80.81 128 GLY A O 1
ATOM 1006 N N . LEU A 1 129 ? 10.850 7.853 -2.474 1.00 79.56 129 LEU A N 1
ATOM 1007 C CA . LEU A 1 129 ? 10.906 6.526 -3.075 1.00 79.56 129 LEU A CA 1
ATOM 1008 C C . LEU A 1 129 ? 12.372 6.124 -3.237 1.00 79.56 129 LEU A C 1
ATOM 1010 O O . LEU A 1 129 ? 13.136 6.820 -3.900 1.00 79.56 129 LEU A O 1
ATOM 1014 N N . ILE A 1 130 ? 12.768 4.996 -2.641 1.00 82.88 130 ILE A N 1
ATOM 1015 C CA . ILE A 1 130 ? 14.045 4.330 -2.935 1.00 82.88 130 ILE A CA 1
ATOM 1016 C C . ILE A 1 130 ? 13.779 3.262 -3.982 1.00 82.88 130 ILE A C 1
ATOM 1018 O O . ILE A 1 130 ? 13.067 2.293 -3.720 1.00 82.88 130 ILE A O 1
ATOM 1022 N N . HIS A 1 131 ? 14.376 3.430 -5.153 1.00 80.50 131 HIS A N 1
ATOM 1023 C CA . HIS A 1 131 ? 14.170 2.562 -6.297 1.00 80.50 131 HIS A CA 1
ATOM 1024 C C . HIS A 1 131 ? 15.136 1.397 -6.204 1.00 80.50 131 HIS A C 1
ATOM 1026 O O . HIS A 1 131 ? 16.325 1.576 -5.917 1.00 80.50 131 HIS A O 1
ATOM 1032 N N . ARG A 1 132 ? 14.642 0.201 -6.498 1.00 78.81 132 ARG A N 1
ATOM 1033 C CA . ARG A 1 132 ? 15.493 -0.963 -6.688 1.00 78.81 132 ARG A CA 1
ATOM 1034 C C . ARG A 1 132 ? 15.922 -1.002 -8.152 1.00 78.81 132 ARG A C 1
ATOM 1036 O O . ARG A 1 132 ? 15.093 -1.190 -9.035 1.00 78.81 132 ARG A O 1
ATOM 1043 N N . GLY A 1 133 ? 17.214 -0.807 -8.400 1.00 69.06 133 GLY A N 1
ATOM 1044 C CA . GLY A 1 133 ? 17.813 -1.135 -9.688 1.00 69.06 133 GLY A CA 1
ATOM 1045 C C . GLY A 1 133 ? 17.826 -2.647 -9.903 1.00 69.06 133 GLY A C 1
ATOM 1046 O O . GLY A 1 133 ? 17.951 -3.422 -8.951 1.00 69.06 133 GLY A O 1
ATOM 1047 N N . ASP A 1 134 ? 17.708 -3.058 -11.156 1.00 67.88 134 ASP A N 1
ATOM 1048 C CA . ASP A 1 134 ? 17.828 -4.438 -11.595 1.00 67.88 134 ASP A CA 1
ATOM 1049 C C . ASP A 1 134 ? 19.063 -4.559 -12.487 1.00 67.88 134 ASP A C 1
ATOM 1051 O O . ASP A 1 134 ? 19.103 -4.058 -13.613 1.00 67.88 134 ASP A O 1
ATOM 1055 N N . LEU A 1 135 ? 20.085 -5.240 -11.963 1.00 62.00 135 LEU A N 1
ATOM 1056 C CA . LEU A 1 135 ? 21.350 -5.451 -12.664 1.00 62.00 135 LEU A CA 1
ATOM 1057 C C . LEU A 1 135 ? 21.172 -6.262 -13.952 1.00 62.00 135 LEU A C 1
ATOM 1059 O O . LEU A 1 135 ? 21.973 -6.105 -14.867 1.00 62.00 135 LEU A O 1
ATOM 1063 N N . THR A 1 136 ? 20.133 -7.099 -14.047 1.00 65.19 136 THR A N 1
ATOM 1064 C CA . THR A 1 136 ? 19.846 -7.874 -15.265 1.00 65.19 136 THR A CA 1
ATOM 1065 C C . THR A 1 136 ? 19.266 -7.011 -16.386 1.00 65.19 136 THR A C 1
ATOM 1067 O O . THR A 1 136 ? 19.348 -7.387 -17.552 1.00 65.19 136 THR A O 1
ATOM 1070 N N . ARG A 1 137 ? 18.723 -5.837 -16.039 1.00 58.22 137 ARG A N 1
ATOM 1071 C CA . ARG A 1 137 ? 18.140 -4.852 -16.962 1.00 58.22 137 ARG A CA 1
ATOM 1072 C C . ARG A 1 137 ? 18.994 -3.589 -17.108 1.00 58.22 137 ARG A C 1
ATOM 1074 O O . ARG A 1 137 ? 18.538 -2.617 -17.695 1.00 58.22 137 ARG A O 1
ATOM 1081 N N . GLU A 1 138 ? 20.205 -3.596 -16.549 1.00 68.88 138 GLU A N 1
ATOM 1082 C CA . GLU A 1 138 ? 21.146 -2.465 -16.537 1.00 68.88 138 GLU A CA 1
ATOM 1083 C C . GLU A 1 138 ? 20.578 -1.166 -15.921 1.00 68.88 138 GLU A C 1
ATOM 1085 O O . GLU A 1 138 ? 21.067 -0.070 -16.202 1.00 68.88 138 GLU A O 1
ATOM 1090 N N . THR A 1 139 ? 19.577 -1.265 -15.037 1.00 67.81 139 THR A N 1
ATOM 1091 C CA . THR A 1 139 ? 18.966 -0.088 -14.400 1.00 67.81 139 THR A CA 1
ATOM 1092 C C . THR A 1 139 ? 19.678 0.293 -13.098 1.00 67.81 139 THR A C 1
ATOM 1094 O O . THR A 1 139 ? 20.242 -0.552 -12.396 1.00 67.81 139 THR A O 1
ATOM 1097 N N . LYS A 1 140 ? 19.674 1.587 -12.741 1.00 75.19 140 LYS A N 1
ATOM 1098 C CA . LYS A 1 140 ? 20.349 2.101 -11.531 1.00 75.19 140 LYS A CA 1
ATOM 1099 C C . LYS A 1 140 ? 19.365 2.409 -10.400 1.00 75.19 140 LYS A C 1
ATOM 1101 O O . LYS A 1 140 ? 18.363 3.094 -10.602 1.00 75.19 140 LYS A O 1
ATOM 1106 N N . SER A 1 141 ? 19.704 1.990 -9.178 1.00 75.94 141 SER A N 1
ATOM 1107 C CA . SER A 1 141 ? 19.005 2.431 -7.961 1.00 75.94 141 SER A CA 1
ATOM 1108 C C . SER A 1 141 ? 19.198 3.932 -7.743 1.00 75.94 141 SER A C 1
ATOM 1110 O O . SER A 1 141 ? 20.308 4.446 -7.888 1.00 75.94 141 SER A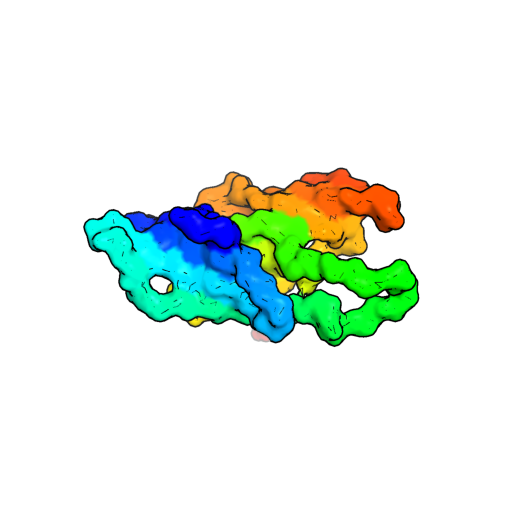 O 1
ATOM 1112 N N . HIS A 1 142 ? 18.138 4.626 -7.348 1.00 79.75 142 HIS A N 1
ATOM 1113 C CA . HIS A 1 142 ? 18.166 6.050 -7.023 1.00 79.75 142 HIS A CA 1
ATOM 1114 C C . HIS A 1 142 ? 17.084 6.392 -5.995 1.00 79.75 142 HIS A C 1
ATOM 1116 O O . HIS A 1 142 ? 16.225 5.567 -5.676 1.00 79.75 142 HIS A O 1
ATOM 1122 N N . LEU A 1 143 ? 17.184 7.595 -5.435 1.00 80.81 143 LEU A N 1
ATOM 1123 C CA . LEU A 1 143 ? 16.229 8.150 -4.485 1.00 80.81 143 LEU A CA 1
ATOM 1124 C C . LEU A 1 143 ? 15.496 9.313 -5.152 1.00 80.81 143 LEU A C 1
ATOM 1126 O O . LEU A 1 143 ? 16.144 10.236 -5.645 1.00 80.81 143 LEU A O 1
ATOM 1130 N N . GLU A 1 144 ? 14.169 9.292 -5.106 1.00 78.81 144 GLU A N 1
ATOM 1131 C CA . GLU A 1 144 ? 13.318 10.382 -5.580 1.00 78.81 144 GLU A CA 1
ATOM 1132 C C . GLU A 1 144 ? 12.435 10.927 -4.462 1.00 78.81 144 GLU A C 1
ATOM 1134 O O . GLU A 1 144 ? 12.090 10.220 -3.515 1.00 78.81 144 GLU A O 1
ATOM 1139 N N . VAL A 1 145 ? 12.044 12.195 -4.601 1.00 79.44 145 VAL A N 1
ATOM 1140 C CA . VAL A 1 145 ? 11.066 12.863 -3.740 1.00 79.44 145 VAL A CA 1
ATOM 1141 C C . VAL A 1 145 ? 9.880 13.267 -4.597 1.00 79.44 145 VAL A C 1
ATOM 1143 O O . VAL A 1 145 ? 10.044 13.906 -5.635 1.00 79.44 145 VAL A O 1
ATOM 1146 N N . TRP A 1 146 ? 8.691 12.892 -4.150 1.00 76.62 146 TRP A N 1
ATOM 1147 C CA . TRP A 1 146 ? 7.434 13.140 -4.835 1.00 76.62 146 TRP A CA 1
ATOM 1148 C C . TRP A 1 146 ? 6.514 13.940 -3.928 1.00 76.62 146 TRP A C 1
ATOM 1150 O O . TRP A 1 146 ? 6.459 13.706 -2.720 1.00 76.62 146 TRP A O 1
ATOM 1160 N N . THR A 1 147 ? 5.776 14.871 -4.529 1.00 73.19 147 THR A N 1
ATOM 1161 C CA . THR A 1 147 ? 4.796 15.683 -3.814 1.00 73.19 147 THR A CA 1
ATOM 1162 C C . THR A 1 147 ? 3.454 15.653 -4.538 1.00 73.19 147 THR A C 1
ATOM 1164 O O . THR A 1 147 ? 3.392 15.715 -5.771 1.00 73.19 147 THR A O 1
ATO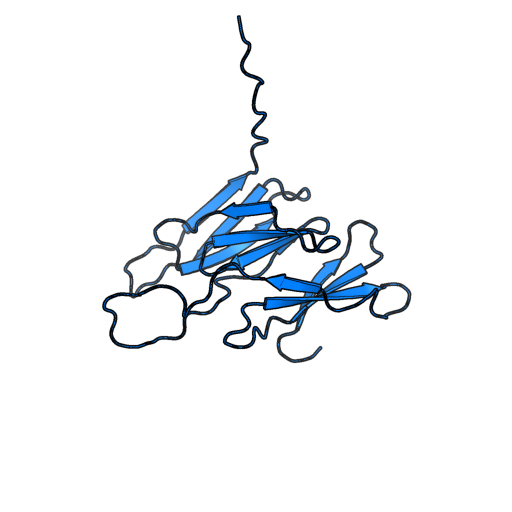M 1167 N N . 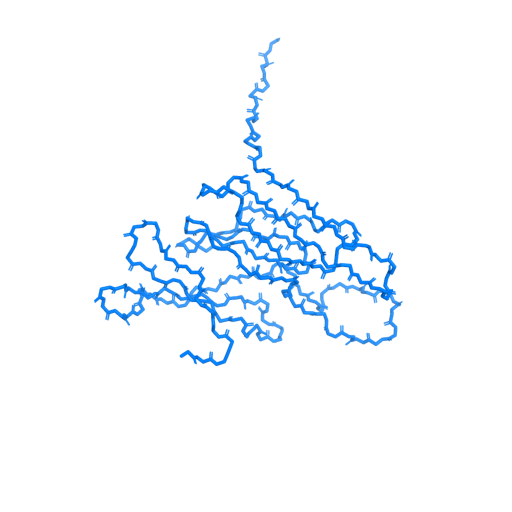THR A 1 148 ? 2.347 15.564 -3.799 1.00 65.38 148 THR A N 1
ATOM 1168 C CA . THR A 1 148 ? 1.040 15.929 -4.351 1.00 65.38 148 THR A CA 1
ATOM 1169 C C . THR A 1 148 ? 0.992 17.446 -4.441 1.00 65.38 148 THR A C 1
ATOM 1171 O O . THR A 1 148 ? 0.602 18.132 -3.503 1.00 65.38 148 THR A O 1
ATOM 1174 N N . SER A 1 149 ? 1.386 18.009 -5.581 1.00 55.16 149 SER A N 1
ATOM 1175 C CA . SER A 1 149 ? 1.007 19.388 -5.873 1.00 55.16 149 SER A CA 1
ATOM 1176 C C . SER A 1 149 ? -0.515 19.398 -5.995 1.00 55.16 149 SER A C 1
ATOM 1178 O O . SER A 1 149 ? -1.056 18.691 -6.849 1.00 55.16 149 SER A O 1
ATOM 1180 N N . ASP A 1 150 ? -1.216 20.165 -5.158 1.00 46.44 150 ASP A N 1
ATOM 1181 C CA . ASP A 1 150 ? -2.601 20.535 -5.439 1.00 46.44 150 ASP A CA 1
ATOM 1182 C C . ASP A 1 150 ? -2.619 21.116 -6.856 1.00 46.44 150 ASP A C 1
ATOM 1184 O O . ASP A 1 150 ? -2.229 22.266 -7.082 1.00 46.44 150 ASP A O 1
ATOM 1188 N N . VAL A 1 151 ? -3.057 20.329 -7.840 1.00 38.66 151 VAL A N 1
ATOM 1189 C CA . VAL A 1 151 ? -3.443 20.867 -9.138 1.00 38.66 151 VAL A CA 1
ATOM 1190 C C . VAL A 1 151 ? -4.726 21.636 -8.862 1.00 38.66 151 VAL A C 1
ATOM 1192 O O . VAL A 1 151 ? -5.833 21.137 -9.051 1.00 38.66 151 VAL A O 1
ATOM 1195 N N . ARG A 1 152 ? -4.586 22.871 -8.368 1.00 35.19 152 ARG A N 1
ATOM 1196 C CA . ARG A 1 152 ? -5.629 23.874 -8.510 1.00 35.19 152 ARG A CA 1
ATOM 1197 C C . ARG A 1 152 ? -5.777 24.057 -10.008 1.00 35.19 152 ARG A C 1
ATOM 1199 O O . ARG A 1 152 ? -5.025 24.807 -10.624 1.00 35.19 152 ARG A O 1
ATOM 1206 N N . VAL A 1 153 ? -6.721 23.330 -10.597 1.00 39.16 153 VAL A N 1
ATOM 1207 C CA . VAL A 1 153 ? -7.294 23.696 -11.884 1.00 39.16 153 VAL A CA 1
ATOM 1208 C C . VAL A 1 153 ? -7.824 25.105 -11.663 1.00 39.16 153 VAL A C 1
ATOM 1210 O O . VAL A 1 153 ? -8.883 25.288 -11.064 1.00 39.16 153 VAL A O 1
ATOM 1213 N N . GLN A 1 154 ? -7.038 26.116 -12.041 1.00 35.84 154 GLN A N 1
ATOM 1214 C CA . GLN A 1 154 ? -7.576 27.457 -12.160 1.00 35.84 154 GLN A CA 1
ATOM 1215 C C . GLN A 1 154 ? -8.737 27.324 -13.147 1.00 35.84 154 GLN A C 1
ATOM 1217 O O . GLN A 1 154 ? -8.527 26.788 -14.242 1.00 35.84 154 GLN A O 1
ATOM 1222 N N . PRO A 1 155 ? -9.969 27.707 -12.772 1.00 39.44 155 PRO A N 1
ATOM 1223 C CA . PRO A 1 155 ? -11.038 27.757 -13.748 1.00 39.44 155 PRO A CA 1
ATOM 1224 C C . PRO A 1 155 ? -10.543 28.678 -14.855 1.00 39.44 155 PRO A C 1
ATOM 1226 O O . PRO A 1 155 ? -10.124 29.799 -14.575 1.00 39.44 155 PRO A O 1
ATOM 1229 N N . SER A 1 156 ? -10.521 28.180 -16.092 1.00 47.06 156 SER A N 1
ATOM 1230 C CA . SER A 1 156 ? -10.194 29.002 -17.248 1.00 47.06 156 SER A CA 1
ATOM 1231 C C . SER A 1 156 ? -11.090 30.235 -17.185 1.00 47.06 156 SER A C 1
ATOM 1233 O O . SER A 1 156 ? -12.313 30.105 -17.322 1.00 47.06 156 SER A O 1
ATOM 1235 N N . GLU A 1 157 ? -10.513 31.406 -16.930 1.00 40.81 157 GLU A N 1
ATOM 1236 C CA . GLU A 1 157 ? -11.239 32.654 -17.075 1.00 40.81 157 GLU A CA 1
ATOM 1237 C C . GLU A 1 157 ? -11.642 32.744 -18.545 1.00 40.81 157 GLU A C 1
ATOM 1239 O O . GLU A 1 157 ? -10.838 33.007 -19.435 1.00 40.81 157 GLU A O 1
ATOM 1244 N N . LYS A 1 158 ? -12.913 32.448 -18.823 1.00 46.50 158 LYS A N 1
ATOM 1245 C CA . LYS A 1 158 ? -13.540 32.930 -20.042 1.00 46.50 158 LYS A CA 1
ATOM 1246 C C . LYS A 1 158 ? -13.719 34.429 -19.860 1.00 46.50 158 LYS A C 1
ATOM 1248 O O . LYS A 1 158 ? -14.672 34.827 -19.186 1.00 46.50 158 LYS A O 1
ATOM 1253 N N . ARG A 1 159 ? -12.856 35.223 -20.491 1.00 42.62 159 ARG A N 1
ATOM 1254 C CA . ARG A 1 159 ? -13.233 36.434 -21.233 1.00 42.62 159 ARG A CA 1
ATOM 1255 C C . ARG A 1 159 ? -12.066 36.994 -22.025 1.00 42.62 159 ARG A C 1
ATOM 1257 O O . ARG A 1 159 ? -10.999 37.206 -21.422 1.00 42.62 159 ARG A O 1
#

Radius of gyration: 17.71 Å; chains: 1; bounding box: 38×54×48 Å

Sequence (159 aa):
MLPGESILGVSQDQTTIWIADSRIERGKNELRIRGIDTREGKSIGPVTRLPLGADPSGESFREFESPELHPILLGDMQYFNDRLMVPTVAGLEWFHLKSGTSLKFLTWPHESTGGSIFPISNDGQEWGLIHRGDLTRETKSHLEVWTTSDVRVQPSEKR

Foldseek 3Di:
DPPQKDFQQAAPVRQWTKIWRRPDDQPQQWIWIWIAGPVPRHTPDDIQIARQPDHLPPDDPPDDPDSPPQRQFQEDWHDANQWIWTQGQQATWIARNVVSDIDDGDGDDPQASHFYKADPDNRSQKIKTFGDGDVVSVGDTDIDMDGPDPPPPPPPPDD

pLDDT: mean 74.36, std 15.92, range [35.19, 94.12]

Secondary structure (DSSP, 8-state):
--TTEEEEEE-TTS-EEEEEE----TTT-EEEEEEEETTT-SB-SSPEEEE-S--TTSS---S-SS-----SB-B--EEETTEEEEEETTEEEEEETTT--EEEEEPPPTT-S-EEEEESSTTSSEEEEEE---GGGTPPP-EEEEE------------